Protein AF-A0AAU2MPN1-F1 (afdb_monomer_lite)

Sequence (60 aa):
MTVSKWRKRFMESRLEGLADTDRPGRPKTILTLRDLEREQLTRLGPSGEGSSHPGQYLDR

Secondary structure (DSSP, 8-state):
--HHHHHHHHHHHTTGGGS-PPPSSPPPPPPPPPHHHHHHHHHSSPPS-SS---------

pLDDT: mean 80.15, std 15.27, range [47.72, 97.19]

Foldseek 3Di:
DDVVQQVVLCVVPNVVSVPPPDDPDDPDPDDDDDPVRVVVCVVVPPPPDDPDPPDDPDDD

Radius of gyration: 18.46 Å; chains: 1; bounding box: 34×40×38 Å

Structure (mmCIF, N/CA/C/O backbone):
data_AF-A0AAU2MPN1-F1
#
_entry.id   AF-A0AAU2MPN1-F1
#
loop_
_atom_site.group_PDB
_atom_site.id
_atom_site.type_symbol
_atom_site.label_atom_id
_atom_site.label_alt_id
_atom_site.label_comp_id
_atom_site.label_asym_id
_atom_site.label_entity_id
_atom_site.label_seq_id
_atom_site.pdbx_PDB_ins_code
_atom_site.Cartn_x
_atom_site.Cartn_y
_atom_site.Cartn_z
_atom_site.occupancy
_atom_site.B_iso_or_equiv
_atom_site.auth_seq_id
_atom_site.auth_comp_id
_atom_site.auth_asym_id
_atom_site.auth_atom_id
_atom_site.pdbx_PDB_model_num
ATOM 1 N N . MET A 1 1 ? 5.623 3.829 10.262 1.00 67.75 1 MET A N 1
ATOM 2 C CA . MET A 1 1 ? 4.430 3.167 10.844 1.00 67.75 1 MET A CA 1
ATOM 3 C C . MET A 1 1 ? 4.868 2.574 12.177 1.00 67.75 1 MET A C 1
ATOM 5 O O . MET A 1 1 ? 5.842 1.841 12.169 1.00 67.75 1 MET A O 1
ATOM 9 N N . THR A 1 2 ? 4.271 2.950 13.309 1.00 88.00 2 THR A N 1
ATOM 10 C CA . THR A 1 2 ? 4.710 2.474 14.639 1.00 88.00 2 THR A CA 1
ATOM 11 C C . THR A 1 2 ? 3.919 1.242 15.078 1.00 88.00 2 THR A C 1
ATOM 13 O O . THR A 1 2 ? 2.782 1.054 14.640 1.00 88.00 2 THR A O 1
ATOM 16 N N . VAL A 1 3 ? 4.484 0.427 15.978 1.00 91.75 3 VAL A N 1
ATOM 17 C CA . VAL A 1 3 ? 3.838 -0.785 16.527 1.00 91.75 3 VAL A CA 1
ATOM 18 C C . VAL A 1 3 ? 2.461 -0.480 17.133 1.00 91.75 3 VAL A C 1
ATOM 20 O O . VAL A 1 3 ? 1.529 -1.269 16.988 1.00 91.75 3 VAL A O 1
ATOM 23 N N . SER A 1 4 ? 2.280 0.699 17.733 1.00 95.00 4 SER A N 1
ATOM 24 C CA . SER A 1 4 ? 0.993 1.135 18.295 1.00 95.00 4 SER A CA 1
ATOM 25 C C . SER A 1 4 ? -0.131 1.170 17.255 1.00 95.00 4 SER A C 1
ATOM 27 O O . SER A 1 4 ? -1.258 0.780 17.550 1.00 95.00 4 SER A O 1
ATOM 29 N N . LYS A 1 5 ? 0.173 1.568 16.011 1.00 91.50 5 LYS A N 1
ATOM 30 C CA . LYS A 1 5 ? -0.808 1.582 14.916 1.00 91.50 5 LYS A CA 1
ATOM 31 C C . LYS A 1 5 ? -1.236 0.165 14.519 1.00 91.50 5 LYS A C 1
ATOM 33 O O . LYS A 1 5 ? -2.392 -0.044 14.170 1.00 91.50 5 LYS A O 1
ATOM 38 N N . TRP A 1 6 ? -0.323 -0.800 14.603 1.00 92.00 6 TRP A N 1
ATOM 39 C CA . TRP A 1 6 ? -0.592 -2.204 14.283 1.00 92.00 6 TRP A CA 1
ATOM 40 C C . TRP A 1 6 ? -1.422 -2.867 15.377 1.00 92.00 6 TRP A C 1
ATOM 42 O O . TRP A 1 6 ? -2.407 -3.535 15.080 1.00 92.00 6 TRP A O 1
ATOM 52 N N . ARG A 1 7 ? -1.092 -2.599 16.647 1.00 95.25 7 ARG A N 1
ATOM 53 C CA . ARG A 1 7 ? -1.885 -3.069 17.78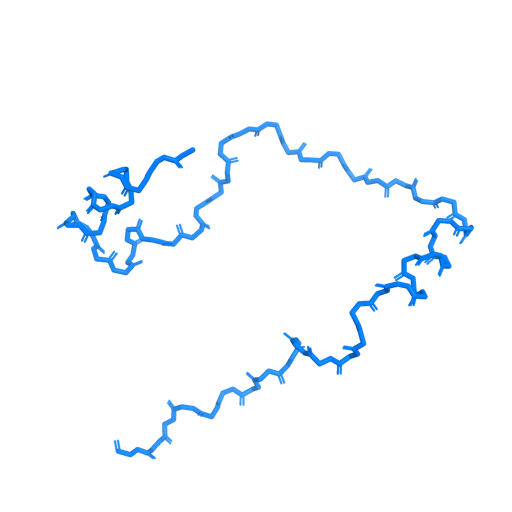9 1.00 95.25 7 ARG A CA 1
ATOM 54 C C . ARG A 1 7 ? -3.324 -2.565 17.733 1.00 95.25 7 ARG A C 1
ATOM 56 O O . ARG A 1 7 ? -4.234 -3.357 17.930 1.00 95.25 7 ARG A O 1
ATOM 63 N N . LYS A 1 8 ? -3.535 -1.282 17.416 1.00 95.19 8 LYS A N 1
ATOM 64 C CA . LYS A 1 8 ? -4.885 -0.720 17.260 1.00 95.19 8 LYS A CA 1
ATOM 65 C C . LYS A 1 8 ? -5.689 -1.460 16.179 1.00 95.19 8 LYS A C 1
ATOM 67 O O . LYS A 1 8 ? -6.770 -1.949 16.478 1.00 95.19 8 LYS A O 1
ATOM 72 N N . ARG A 1 9 ? -5.125 -1.624 14.974 1.00 93.62 9 ARG A N 1
ATOM 73 C CA . ARG A 1 9 ? -5.786 -2.352 13.871 1.00 93.62 9 ARG A CA 1
ATOM 74 C C . ARG A 1 9 ? -6.107 -3.805 14.239 1.00 93.62 9 ARG A C 1
ATOM 76 O O . ARG A 1 9 ? -7.189 -4.289 13.935 1.00 93.62 9 ARG A O 1
ATOM 83 N N . PHE A 1 10 ? -5.201 -4.489 14.937 1.00 93.50 10 PHE A N 1
ATOM 84 C CA . PHE A 1 10 ? -5.439 -5.859 15.394 1.00 93.50 10 PHE A CA 1
ATOM 85 C C . PHE A 1 10 ? -6.571 -5.954 16.426 1.00 93.50 10 PHE A C 1
ATOM 87 O O . PHE A 1 10 ? -7.352 -6.899 16.398 1.00 93.50 10 PHE A O 1
ATOM 94 N N . MET A 1 11 ? -6.686 -4.990 17.339 1.00 97.19 11 MET A N 1
ATOM 95 C CA . MET A 1 11 ? -7.788 -4.984 18.307 1.00 97.19 11 MET A CA 1
ATOM 96 C C . MET A 1 11 ? -9.150 -4.774 17.632 1.00 97.19 11 MET A C 1
ATOM 98 O O . MET A 1 11 ? -10.139 -5.333 18.093 1.00 97.19 11 MET A O 1
ATOM 102 N N . GLU A 1 12 ? -9.191 -4.004 16.544 1.00 96.44 12 GLU A N 1
ATOM 103 C CA . GLU A 1 12 ? -10.417 -3.680 15.806 1.00 96.44 12 GLU A CA 1
ATOM 104 C C . GLU A 1 12 ? -10.867 -4.818 14.877 1.00 96.44 12 GLU A C 1
ATOM 106 O O . GLU A 1 12 ? -12.048 -5.148 14.844 1.00 96.44 12 GLU A O 1
ATOM 111 N N . SER A 1 13 ? -9.940 -5.433 14.136 1.00 94.62 13 SER A N 1
ATOM 112 C CA . SER A 1 13 ? -10.281 -6.406 13.085 1.00 94.62 13 SER A CA 1
ATOM 113 C C . SER A 1 13 ? -9.366 -7.633 13.028 1.00 94.62 13 SER A C 1
ATOM 115 O O . SER A 1 13 ? -9.383 -8.388 12.058 1.00 94.62 13 SER A O 1
ATOM 117 N N . ARG A 1 14 ? -8.593 -7.897 14.088 1.00 94.12 14 ARG A N 1
ATOM 118 C CA . ARG A 1 14 ? -7.731 -9.085 14.227 1.00 94.12 14 ARG A CA 1
ATOM 119 C C . ARG A 1 14 ? -6.793 -9.246 13.025 1.00 94.12 14 ARG A C 1
ATOM 121 O O . ARG A 1 14 ? -6.071 -8.309 12.690 1.00 94.12 14 ARG A O 1
ATOM 128 N N . LEU A 1 15 ? -6.759 -10.434 12.418 1.00 93.38 15 LEU A N 1
ATOM 129 C CA . LEU A 1 15 ? -5.902 -10.744 11.272 1.00 93.38 15 LEU A CA 1
ATOM 130 C C . LEU A 1 15 ? -6.274 -9.923 10.032 1.00 93.38 15 LEU A C 1
ATOM 132 O O . LEU A 1 15 ? -5.373 -9.458 9.341 1.00 93.38 15 LEU A O 1
ATOM 136 N N . GLU A 1 16 ? -7.563 -9.651 9.811 1.00 90.06 16 GLU A N 1
ATOM 137 C CA . GLU A 1 16 ? -8.038 -8.794 8.713 1.00 90.06 16 GLU A CA 1
ATOM 138 C C . GLU A 1 16 ? -7.454 -7.376 8.830 1.00 90.06 16 GLU A C 1
ATOM 140 O O . GLU A 1 16 ? -7.024 -6.755 7.860 1.00 90.06 16 GLU A O 1
ATOM 145 N N . GLY A 1 17 ? -7.322 -6.886 10.065 1.00 91.38 17 GLY A N 1
ATOM 146 C CA . GLY A 1 17 ? -6.685 -5.607 10.373 1.00 91.38 17 GLY A CA 1
ATOM 147 C C . GLY A 1 17 ? -5.200 -5.538 10.053 1.00 91.38 17 GLY A C 1
ATOM 148 O O . GLY A 1 17 ? -4.641 -4.444 10.033 1.00 91.38 17 GLY A O 1
ATOM 149 N N . LEU A 1 18 ? -4.551 -6.669 9.796 1.00 91.94 18 LEU A N 1
ATOM 150 C CA . LEU A 1 18 ? -3.135 -6.752 9.454 1.00 91.94 18 LEU A CA 1
ATOM 151 C C . LEU A 1 18 ? -2.892 -7.088 7.982 1.00 91.94 18 LEU A C 1
ATOM 153 O O . LEU A 1 18 ? -1.731 -7.177 7.589 1.00 91.94 18 LEU A O 1
ATOM 157 N N . ALA A 1 19 ? -3.945 -7.219 7.170 1.00 89.94 19 ALA A N 1
ATOM 158 C CA . ALA A 1 19 ? -3.798 -7.385 5.733 1.00 89.94 19 ALA A CA 1
ATOM 159 C C . ALA A 1 19 ? -2.950 -6.244 5.138 1.00 89.94 19 ALA A C 1
ATOM 161 O O . ALA A 1 19 ? -3.073 -5.073 5.545 1.00 89.94 19 ALA A O 1
ATOM 162 N N . ASP A 1 20 ? -2.082 -6.597 4.182 1.00 82.88 20 ASP A N 1
ATOM 163 C CA . ASP A 1 20 ? -1.310 -5.628 3.403 1.00 82.88 20 ASP A CA 1
ATOM 164 C C . ASP A 1 20 ? -2.269 -4.957 2.421 1.00 82.88 20 ASP A C 1
ATOM 166 O O . ASP A 1 20 ? -2.472 -5.375 1.285 1.00 82.88 20 ASP A O 1
ATOM 170 N N . THR A 1 21 ? -2.966 -3.956 2.939 1.00 80.00 21 THR A N 1
ATOM 171 C CA . THR A 1 21 ? -3.823 -3.084 2.152 1.00 80.00 21 THR A CA 1
ATOM 172 C C . THR A 1 21 ? -2.963 -2.275 1.204 1.00 80.00 21 THR A C 1
ATOM 174 O O . THR A 1 21 ? -1.843 -1.896 1.568 1.00 80.00 21 THR A O 1
ATOM 177 N N . ASP A 1 22 ? -3.529 -1.928 0.052 1.00 77.81 22 ASP A N 1
ATOM 178 C CA . ASP A 1 22 ? -2.831 -1.122 -0.937 1.00 77.81 22 ASP A CA 1
ATOM 179 C C . ASP A 1 22 ? -2.221 0.121 -0.277 1.00 77.81 22 ASP A C 1
ATOM 181 O O . ASP A 1 22 ? -2.882 0.852 0.475 1.00 77.81 22 ASP A O 1
ATOM 185 N N . ARG A 1 23 ? -0.905 0.287 -0.436 1.00 74.88 23 ARG A N 1
ATOM 186 C CA . ARG A 1 23 ? -0.184 1.305 0.327 1.00 74.88 23 ARG A CA 1
ATOM 187 C C . ARG A 1 23 ? -0.602 2.668 -0.210 1.00 74.88 23 ARG A C 1
ATOM 189 O O . ARG A 1 23 ? -0.353 2.939 -1.383 1.00 74.88 23 ARG A O 1
ATOM 196 N N . PRO A 1 24 ? -1.166 3.557 0.627 1.00 75.75 24 PRO A N 1
ATOM 197 C CA . PRO A 1 24 ? -1.543 4.882 0.165 1.00 75.75 24 PRO A CA 1
ATOM 198 C C . PRO A 1 24 ? -0.291 5.617 -0.328 1.00 75.75 24 PRO A C 1
ATOM 200 O O . PRO A 1 24 ? 0.672 5.801 0.420 1.00 75.75 24 PRO A O 1
ATOM 203 N N . GLY A 1 25 ? -0.293 6.001 -1.603 1.00 82.12 25 GLY A N 1
ATOM 204 C CA . GLY A 1 25 ? 0.839 6.631 -2.274 1.00 82.12 25 GLY A CA 1
ATOM 205 C C . GLY A 1 25 ? 0.709 6.571 -3.794 1.00 82.12 25 GLY A C 1
ATOM 206 O O . GLY A 1 25 ? -0.168 5.899 -4.331 1.00 82.12 25 GLY A O 1
ATOM 207 N N . ARG A 1 26 ? 1.585 7.292 -4.505 1.00 82.88 26 ARG A N 1
ATOM 208 C CA . ARG A 1 26 ? 1.660 7.192 -5.968 1.00 82.88 26 ARG A CA 1
ATOM 209 C C . ARG A 1 26 ? 2.065 5.757 -6.336 1.00 82.88 26 ARG A C 1
ATOM 211 O O . ARG A 1 26 ? 3.054 5.278 -5.770 1.00 82.88 26 ARG A O 1
ATOM 218 N N . PRO A 1 27 ? 1.377 5.101 -7.291 1.00 79.38 27 PRO A N 1
ATOM 219 C CA . PRO A 1 27 ? 1.833 3.828 -7.830 1.00 79.38 27 PRO A CA 1
ATOM 220 C C . PRO A 1 27 ? 3.300 3.940 -8.238 1.00 79.38 27 PRO A C 1
ATOM 222 O O . PRO A 1 27 ? 3.705 4.938 -8.847 1.00 79.38 27 PRO A O 1
ATOM 225 N N . LYS A 1 28 ? 4.114 2.943 -7.881 1.00 79.94 28 LYS A N 1
ATOM 226 C CA . LYS A 1 28 ? 5.504 2.917 -8.340 1.00 79.94 28 LYS A CA 1
ATOM 227 C C . LYS A 1 28 ? 5.493 2.865 -9.866 1.00 79.94 28 LYS A C 1
ATOM 229 O O . LYS A 1 28 ? 4.793 2.040 -10.447 1.00 79.94 28 LYS A O 1
ATOM 234 N N . THR A 1 29 ? 6.263 3.736 -10.509 1.00 82.94 29 THR A N 1
ATOM 235 C CA . THR A 1 29 ? 6.457 3.669 -11.958 1.00 82.94 29 THR A CA 1
ATOM 236 C C . THR A 1 29 ? 7.101 2.332 -12.315 1.00 82.94 29 THR A C 1
ATOM 238 O O . THR A 1 29 ? 8.030 1.895 -11.631 1.00 82.94 29 THR A O 1
ATOM 241 N N . ILE A 1 30 ? 6.623 1.691 -13.383 1.00 83.75 30 ILE A N 1
ATOM 242 C CA . ILE A 1 30 ? 7.280 0.506 -13.936 1.00 83.75 30 ILE A CA 1
ATOM 2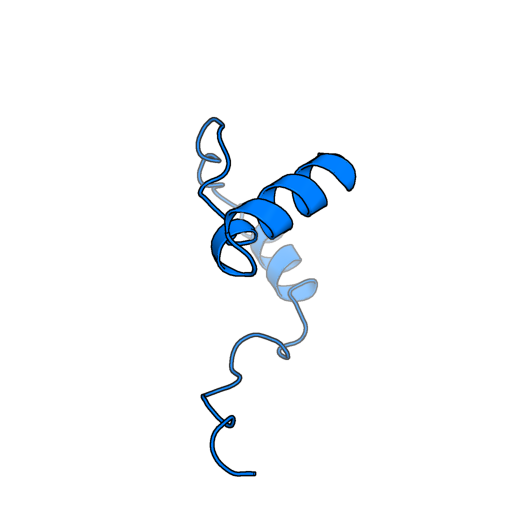43 C C . ILE A 1 30 ? 8.690 0.905 -14.378 1.00 83.75 30 ILE A C 1
ATOM 245 O O . ILE A 1 30 ? 8.864 1.836 -15.163 1.00 83.75 30 ILE A O 1
ATOM 249 N N . LEU A 1 31 ? 9.696 0.221 -13.838 1.00 85.19 31 LEU A N 1
ATOM 250 C CA . LEU A 1 31 ? 11.092 0.462 -14.179 1.00 85.19 31 LEU A CA 1
ATOM 251 C C . LEU A 1 31 ? 11.431 -0.284 -15.472 1.00 85.19 31 LEU A C 1
ATOM 253 O O . LEU A 1 31 ? 11.296 -1.505 -15.540 1.00 85.19 31 LEU A O 1
ATOM 257 N N . THR A 1 32 ? 11.911 0.442 -16.480 1.00 91.19 32 THR A N 1
ATOM 258 C CA . THR A 1 32 ? 12.543 -0.166 -17.655 1.00 91.19 32 THR A CA 1
ATOM 259 C C . THR A 1 32 ? 14.014 -0.385 -17.344 1.00 91.19 32 THR A C 1
ATOM 261 O O . THR A 1 32 ? 14.748 0.574 -17.116 1.00 91.19 32 THR A O 1
ATOM 264 N N . LEU A 1 33 ? 14.434 -1.646 -17.322 1.00 89.75 33 LEU A N 1
ATOM 265 C CA . LEU A 1 33 ? 15.814 -2.030 -17.037 1.00 89.75 33 LEU A CA 1
ATOM 266 C C . LEU A 1 33 ? 16.610 -2.184 -18.333 1.00 89.75 33 LEU A C 1
ATOM 268 O O . LEU A 1 33 ? 16.113 -2.777 -19.294 1.00 89.75 33 LEU A O 1
ATOM 272 N N . ARG A 1 34 ? 17.857 -1.710 -18.330 1.00 94.00 34 ARG A N 1
ATOM 273 C CA . ARG A 1 34 ? 18.865 -2.091 -19.330 1.00 94.00 34 ARG A CA 1
ATOM 274 C C . ARG A 1 34 ? 19.301 -3.536 -19.095 1.00 94.00 34 ARG A C 1
ATOM 276 O O . ARG A 1 34 ? 19.181 -4.055 -17.986 1.00 94.00 34 ARG A O 1
ATOM 283 N N . ASP A 1 35 ? 19.871 -4.174 -20.109 1.00 92.50 35 ASP A N 1
ATOM 284 C CA . ASP A 1 35 ? 20.228 -5.597 -20.026 1.00 92.50 35 ASP A CA 1
ATOM 285 C C . ASP A 1 35 ? 21.235 -5.902 -18.908 1.00 92.50 35 ASP A C 1
ATOM 287 O O . ASP A 1 35 ? 21.053 -6.869 -18.173 1.00 92.50 35 ASP A O 1
ATOM 291 N N . LEU A 1 36 ? 22.200 -5.005 -18.671 1.00 93.62 36 LEU A N 1
ATOM 292 C CA . LEU A 1 36 ? 23.121 -5.114 -17.532 1.00 93.62 36 LEU A CA 1
ATOM 293 C C . LEU A 1 36 ? 22.393 -5.087 -16.179 1.00 93.62 36 LEU A C 1
ATOM 295 O O . LEU A 1 36 ? 22.759 -5.810 -15.262 1.00 93.62 36 LEU A O 1
ATOM 299 N N . GLU A 1 37 ? 21.353 -4.265 -16.024 1.00 92.75 37 GLU A N 1
ATOM 300 C CA . GLU A 1 37 ? 20.590 -4.173 -14.769 1.00 92.75 37 GLU A CA 1
ATOM 301 C C . GLU A 1 37 ? 19.734 -5.427 -14.549 1.00 92.75 37 GLU A C 1
ATOM 303 O O . GLU A 1 37 ? 19.561 -5.871 -13.413 1.00 92.75 37 GLU A O 1
ATOM 308 N N . ARG A 1 38 ? 19.245 -6.043 -15.632 1.00 90.00 38 ARG A N 1
ATOM 309 C CA . ARG A 1 38 ? 18.552 -7.336 -15.575 1.00 90.00 38 ARG A CA 1
ATOM 310 C C . ARG A 1 38 ? 19.494 -8.452 -15.156 1.00 90.00 38 ARG A C 1
ATOM 312 O O . ARG A 1 38 ? 19.149 -9.222 -14.270 1.00 90.00 38 ARG A O 1
ATOM 319 N N . GLU A 1 39 ? 20.686 -8.513 -15.742 1.00 91.12 39 GLU A N 1
ATOM 320 C CA . GLU A 1 39 ? 21.703 -9.505 -15.383 1.00 91.12 39 GLU A CA 1
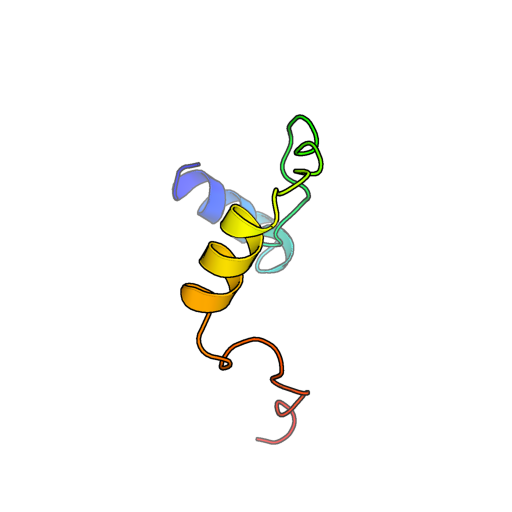ATOM 321 C C . GLU A 1 39 ? 22.078 -9.413 -13.897 1.00 91.12 39 GLU A C 1
ATOM 323 O O . GLU A 1 39 ? 22.166 -10.430 -13.208 1.00 91.12 39 GLU A O 1
ATOM 328 N N . GLN A 1 40 ? 22.203 -8.192 -13.368 1.00 91.62 40 GLN A N 1
ATOM 329 C CA . GLN A 1 40 ? 22.440 -7.959 -11.943 1.00 91.62 40 GLN A CA 1
ATOM 330 C C . GLN A 1 40 ? 21.318 -8.514 -11.061 1.00 91.62 40 GLN A C 1
ATOM 332 O O . GLN A 1 40 ? 21.601 -9.168 -10.058 1.00 91.62 40 GLN A O 1
ATOM 337 N N . LEU A 1 41 ? 20.056 -8.286 -11.435 1.00 87.38 41 LEU A N 1
ATOM 338 C CA . LEU A 1 41 ? 18.905 -8.829 -10.710 1.00 87.38 41 LEU A CA 1
ATOM 339 C C . LEU A 1 41 ? 18.769 -10.342 -10.856 1.00 87.38 41 LEU A C 1
ATOM 341 O O . LEU A 1 41 ? 18.297 -10.978 -9.927 1.00 87.38 41 LEU A O 1
ATOM 345 N N . THR A 1 42 ? 19.184 -10.933 -11.975 1.00 89.00 42 THR A N 1
ATOM 346 C CA . THR A 1 42 ? 19.231 -12.393 -12.121 1.00 89.00 42 THR A CA 1
ATOM 347 C C . THR A 1 42 ? 20.297 -12.984 -11.207 1.00 89.00 42 THR A C 1
ATOM 349 O O . THR A 1 42 ? 20.059 -13.978 -10.530 1.00 89.00 42 THR A O 1
ATOM 352 N N . ARG A 1 43 ? 21.467 -12.343 -11.147 1.00 89.56 43 ARG A N 1
ATOM 353 C CA . ARG A 1 43 ? 22.600 -12.794 -10.338 1.00 89.56 43 ARG A CA 1
ATOM 354 C C . ARG A 1 43 ? 22.352 -12.666 -8.836 1.00 89.56 43 ARG A C 1
ATOM 356 O O . ARG A 1 43 ? 22.760 -13.537 -8.078 1.00 89.56 43 ARG A O 1
ATOM 363 N N . LEU A 1 44 ? 21.742 -11.559 -8.416 1.00 85.50 44 LEU A N 1
ATOM 364 C CA . LEU A 1 44 ? 21.416 -11.261 -7.016 1.00 85.50 44 LEU A CA 1
ATOM 365 C C . LEU A 1 44 ? 19.980 -11.642 -6.651 1.00 85.50 44 LEU A C 1
ATOM 367 O O . LEU A 1 44 ? 19.548 -11.412 -5.520 1.00 85.50 44 LEU A O 1
ATOM 371 N N . GLY A 1 45 ? 19.233 -12.165 -7.621 1.00 78.62 45 GLY A N 1
ATOM 372 C CA . GLY A 1 45 ? 17.870 -12.618 -7.434 1.00 78.62 45 GLY A CA 1
ATOM 373 C C . GLY A 1 45 ? 17.833 -13.664 -6.331 1.00 78.62 45 GLY A C 1
ATOM 374 O O . GLY A 1 45 ? 18.836 -14.349 -6.100 1.00 78.62 45 GLY A O 1
ATOM 375 N N . PRO A 1 46 ? 16.708 -13.778 -5.610 1.00 70.62 46 PRO A N 1
ATOM 376 C CA . PRO A 1 46 ? 16.593 -14.778 -4.564 1.00 70.62 46 PRO A CA 1
ATOM 377 C C . PRO A 1 46 ? 16.971 -16.140 -5.153 1.00 70.62 46 PRO A C 1
ATOM 379 O O . PRO A 1 46 ? 16.405 -16.562 -6.163 1.00 70.62 46 PRO A O 1
ATOM 382 N N . SER A 1 47 ? 17.962 -16.801 -4.547 1.00 62.31 47 SER A N 1
ATOM 383 C CA . SER A 1 47 ? 18.238 -18.209 -4.834 1.00 62.31 47 SER A CA 1
ATOM 384 C C . SER A 1 47 ? 16.920 -18.946 -4.633 1.00 62.31 47 SER A C 1
ATOM 386 O O . SER A 1 47 ? 16.289 -18.738 -3.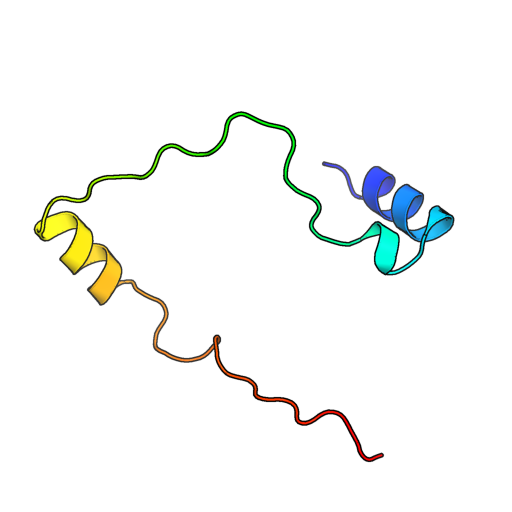603 1.00 62.31 47 SER A O 1
ATOM 388 N N . GLY A 1 48 ? 16.447 -19.652 -5.661 1.00 59.78 48 GLY A N 1
ATOM 389 C CA . GLY A 1 48 ? 15.053 -20.071 -5.827 1.00 59.78 48 GLY A CA 1
ATOM 390 C C . GLY A 1 48 ? 14.476 -20.905 -4.683 1.00 59.78 48 GLY A C 1
ATOM 391 O O . GLY A 1 48 ? 14.305 -22.109 -4.818 1.00 59.78 48 GLY A O 1
ATOM 392 N N . GLU A 1 49 ? 14.109 -20.250 -3.589 1.00 55.44 49 GLU A N 1
ATOM 393 C CA . GLU A 1 49 ? 13.476 -20.848 -2.426 1.00 55.44 49 GLU A CA 1
ATOM 394 C C . GLU A 1 49 ? 12.637 -19.757 -1.752 1.00 55.44 49 GLU A C 1
ATOM 396 O O . GLU A 1 49 ? 13.141 -18.879 -1.056 1.00 55.44 49 GLU A O 1
ATOM 401 N N . GLY A 1 50 ? 11.335 -19.738 -2.035 1.00 56.69 50 GLY A N 1
ATOM 402 C CA . GLY A 1 50 ? 10.432 -18.796 -1.365 1.00 56.69 50 GLY A CA 1
ATOM 403 C C . GLY A 1 50 ? 9.148 -18.432 -2.099 1.00 56.69 50 GLY A C 1
ATOM 404 O O . GLY A 1 50 ? 8.340 -17.693 -1.548 1.00 56.69 50 GLY A O 1
ATOM 405 N N . SER A 1 51 ? 8.911 -18.931 -3.316 1.00 56.06 51 SER A N 1
ATOM 406 C CA . SER A 1 51 ? 7.642 -18.672 -4.012 1.00 56.06 51 SER A CA 1
ATOM 407 C C . SER A 1 51 ? 7.113 -19.899 -4.752 1.00 56.06 51 SER A C 1
ATOM 409 O O . SER A 1 51 ? 6.912 -19.889 -5.957 1.00 56.06 51 SER A O 1
ATOM 411 N N . SER A 1 52 ? 6.928 -20.988 -4.006 1.00 54.53 52 SER A N 1
ATOM 412 C CA . SER A 1 52 ? 5.892 -21.995 -4.261 1.00 54.53 52 SER A CA 1
ATOM 413 C C . SER A 1 52 ? 5.817 -22.910 -3.036 1.00 54.53 52 SER A C 1
ATOM 415 O O . SER A 1 52 ? 6.517 -23.914 -2.956 1.00 54.53 52 SER A O 1
ATOM 417 N N . HIS A 1 53 ? 5.026 -22.541 -2.026 1.00 48.38 53 HIS A N 1
ATOM 418 C CA . HIS A 1 53 ? 4.519 -23.528 -1.068 1.00 48.38 53 HIS A CA 1
ATOM 419 C C . HIS A 1 53 ? 3.061 -23.799 -1.455 1.00 48.38 53 HIS A C 1
ATOM 421 O O . HIS A 1 53 ? 2.170 -23.054 -1.039 1.00 48.38 53 HIS A O 1
ATOM 427 N N . PRO A 1 54 ? 2.790 -24.790 -2.323 1.00 47.72 54 PRO A N 1
ATOM 428 C CA . PRO A 1 54 ? 1.425 -25.195 -2.603 1.00 47.72 54 PRO A CA 1
ATOM 429 C C . PRO A 1 54 ? 0.842 -25.887 -1.363 1.00 47.72 54 PRO A C 1
ATOM 431 O O . PRO A 1 54 ? 1.207 -27.009 -1.040 1.00 47.72 54 PRO A O 1
ATOM 434 N N . GLY A 1 55 ? -0.056 -25.191 -0.663 1.00 58.50 55 GLY A N 1
ATOM 435 C CA . GLY A 1 55 ? -1.247 -25.763 -0.021 1.00 58.50 55 GLY A CA 1
ATOM 436 C C . GLY A 1 55 ? -1.115 -27.037 0.823 1.00 58.50 55 GLY A C 1
ATOM 437 O O . GLY A 1 55 ? -1.979 -27.898 0.699 1.00 58.50 55 GLY A O 1
ATOM 438 N N . GLN A 1 56 ? -0.119 -27.165 1.704 1.00 57.19 56 GLN A N 1
ATOM 439 C CA . GLN A 1 56 ? -0.067 -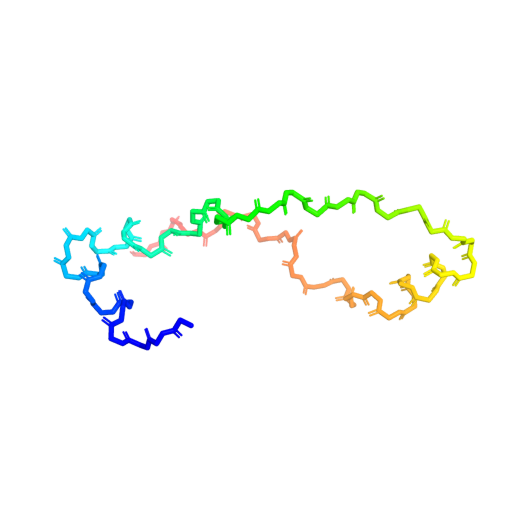28.266 2.684 1.00 57.19 56 GLN A CA 1
ATOM 440 C C . GLN A 1 56 ? -0.356 -27.765 4.103 1.00 57.19 56 GLN A C 1
ATOM 442 O O . GLN A 1 56 ? 0.502 -27.781 4.976 1.00 57.19 56 GLN A O 1
ATOM 447 N N . TYR A 1 57 ? -1.579 -27.281 4.323 1.00 60.56 57 TYR A N 1
ATOM 448 C CA . TYR A 1 57 ? -2.111 -27.006 5.662 1.00 60.56 57 TYR A CA 1
ATOM 449 C C . TYR A 1 57 ? -3.561 -27.476 5.750 1.00 60.56 57 TYR A C 1
ATOM 451 O O . TYR A 1 57 ? -4.466 -26.667 5.887 1.00 60.56 57 TYR A O 1
ATOM 459 N N . LEU A 1 58 ? -3.778 -28.783 5.642 1.00 52.16 58 LEU A N 1
ATOM 460 C CA . LEU A 1 58 ? -4.982 -29.472 6.107 1.00 52.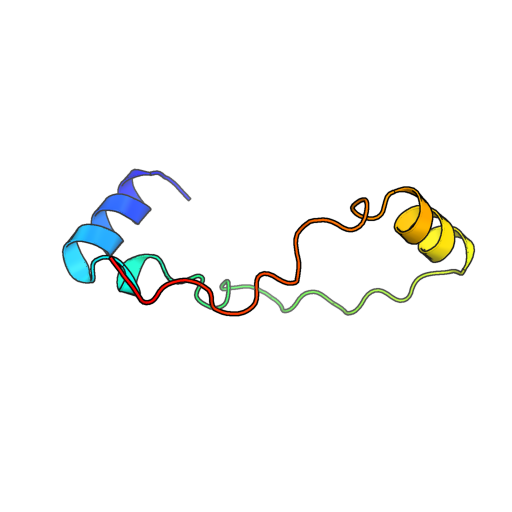16 58 LEU A CA 1
ATOM 461 C C . LEU A 1 58 ? -4.586 -30.935 6.332 1.00 52.16 58 LEU A C 1
ATOM 463 O O . LEU A 1 58 ? -4.634 -31.716 5.392 1.00 52.16 58 LEU A O 1
ATOM 467 N N . ASP A 1 59 ? -4.061 -31.248 7.519 1.00 49.31 59 ASP A N 1
ATOM 468 C CA . ASP A 1 59 ? -4.551 -32.332 8.391 1.00 49.31 59 ASP A CA 1
ATOM 469 C C . ASP A 1 59 ? -3.660 -32.406 9.648 1.00 49.31 59 ASP A C 1
ATOM 471 O O . ASP A 1 59 ? -2.508 -32.850 9.587 1.00 49.31 59 ASP A O 1
ATOM 475 N N . ARG A 1 60 ? -4.161 -31.906 10.782 1.00 53.19 60 ARG A N 1
ATOM 476 C CA . ARG A 1 60 ? -3.733 -32.312 12.128 1.00 53.19 60 ARG A CA 1
ATOM 477 C C . ARG A 1 60 ? -4.782 -31.924 13.159 1.00 53.19 60 ARG A C 1
ATOM 479 O O . ARG A 1 60 ? -5.245 -30.763 13.101 1.00 53.19 60 ARG A O 1
#